Protein AF-A0A482ZVR9-F1 (afdb_monomer_lite)

Foldseek 3Di:
DDDPAEEEAEDDPVNQVVPADPVGLEDEDDDAARYEYEYPQWDFPVDWDDDPRFIFTWIAHPVGRSRIYTYTPNYHYHD

Structure (mmCIF, N/CA/C/O backbone):
data_AF-A0A482ZVR9-F1
#
_entry.id   AF-A0A482ZVR9-F1
#
loop_
_atom_site.group_PDB
_atom_site.id
_atom_site.type_symbol
_atom_site.label_atom_id
_atom_site.label_alt_id
_atom_site.label_comp_id
_atom_site.label_asym_id
_atom_site.label_entity_id
_atom_site.label_seq_id
_atom_site.pdbx_PDB_ins_code
_atom_site.Cartn_x
_atom_site.Cartn_y
_atom_site.Cartn_z
_atom_site.occupancy
_atom_site.B_iso_or_equiv
_atom_site.auth_seq_id
_atom_site.auth_comp_id
_atom_site.auth_asym_id
_atom_site.auth_atom_id
_atom_site.pdbx_PDB_model_num
ATOM 1 N N . MET A 1 1 ? -10.462 -2.473 2.640 1.00 61.66 1 MET A N 1
ATOM 2 C CA . MET A 1 1 ? -10.944 -3.772 3.134 1.00 61.66 1 MET A CA 1
ATOM 3 C C . MET A 1 1 ? -11.741 -3.505 4.393 1.00 61.66 1 MET A C 1
ATOM 5 O O . MET A 1 1 ? -11.205 -2.994 5.365 1.00 61.66 1 MET A O 1
ATOM 9 N N . THR A 1 2 ? -13.057 -3.684 4.323 1.00 58.28 2 THR A N 1
ATOM 10 C CA . THR A 1 2 ? -13.951 -3.528 5.473 1.00 58.28 2 THR A CA 1
ATOM 11 C C . THR A 1 2 ? -14.920 -4.705 5.473 1.00 58.28 2 THR A C 1
ATOM 13 O O . THR A 1 2 ? -15.536 -5.012 4.454 1.00 58.28 2 THR A O 1
ATOM 16 N N . GLY A 1 3 ? -15.007 -5.400 6.603 1.00 56.41 3 GLY A N 1
ATOM 17 C CA . GLY A 1 3 ? -15.771 -6.635 6.771 1.00 56.41 3 GLY A CA 1
ATOM 18 C C . GLY A 1 3 ? -15.359 -7.338 8.065 1.00 56.41 3 GLY A C 1
ATOM 19 O O . GLY A 1 3 ? -14.262 -7.099 8.563 1.00 56.41 3 GLY A O 1
ATOM 20 N N . ASP A 1 4 ? -16.243 -8.159 8.635 1.00 68.25 4 ASP A N 1
ATOM 21 C CA . ASP A 1 4 ? -15.910 -8.978 9.807 1.00 68.25 4 ASP A CA 1
ATOM 22 C C . ASP A 1 4 ? -15.068 -10.192 9.379 1.00 68.25 4 ASP A C 1
ATOM 24 O O . ASP A 1 4 ? -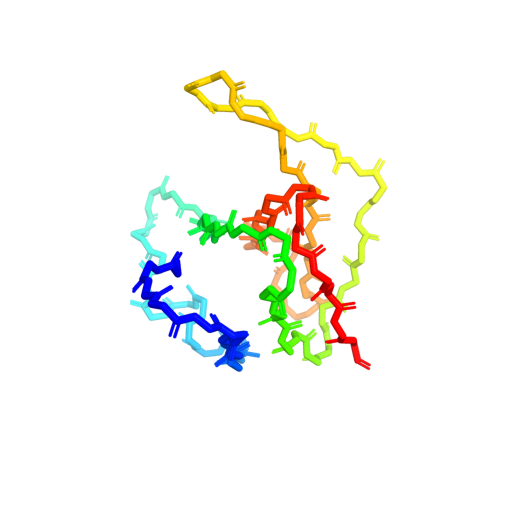15.478 -10.952 8.499 1.00 68.25 4 ASP A O 1
ATOM 28 N N . GLY A 1 5 ? -13.929 -10.401 10.046 1.00 76.69 5 GLY A N 1
ATOM 29 C CA . GLY A 1 5 ? -12.985 -11.492 9.770 1.00 76.69 5 GLY A CA 1
ATOM 30 C C . GLY A 1 5 ? -11.806 -11.081 8.882 1.00 76.69 5 GLY A C 1
ATOM 31 O O . GLY A 1 5 ? -11.747 -9.950 8.410 1.00 76.69 5 GLY A O 1
ATOM 32 N N . ASP A 1 6 ? -10.873 -12.014 8.681 1.00 85.62 6 ASP A N 1
ATOM 33 C CA . ASP A 1 6 ? -9.640 -11.795 7.917 1.00 85.62 6 ASP A CA 1
ATOM 34 C C . ASP A 1 6 ? -9.934 -11.790 6.409 1.00 85.62 6 ASP A C 1
ATOM 36 O O . ASP A 1 6 ? -10.407 -12.792 5.855 1.00 85.62 6 ASP A O 1
ATOM 40 N N . ASN A 1 7 ? -9.646 -10.680 5.726 1.00 84.75 7 ASN A N 1
ATOM 41 C CA . ASN A 1 7 ? -9.866 -10.542 4.286 1.00 84.75 7 ASN A CA 1
ATOM 42 C C . ASN A 1 7 ? -8.551 -10.635 3.506 1.00 84.75 7 ASN A C 1
ATOM 44 O O . ASN A 1 7 ? -7.470 -10.319 4.003 1.00 84.75 7 ASN A O 1
ATOM 48 N N . SER A 1 8 ? -8.640 -11.059 2.245 1.00 85.81 8 SER A N 1
ATOM 49 C CA . SER A 1 8 ? -7.492 -11.078 1.340 1.00 85.81 8 SER A CA 1
ATOM 50 C C . SER A 1 8 ? -7.832 -10.377 0.034 1.00 85.81 8 SER A C 1
ATOM 52 O O . SER A 1 8 ? -8.822 -10.715 -0.621 1.00 85.81 8 SER A O 1
ATOM 54 N N . LEU A 1 9 ? -7.006 -9.404 -0.341 1.00 84.88 9 LEU A N 1
ATOM 55 C CA . LEU A 1 9 ? -7.063 -8.720 -1.627 1.00 84.88 9 LEU A CA 1
ATOM 56 C C . LEU A 1 9 ? -5.885 -9.178 -2.486 1.00 84.88 9 LEU A C 1
ATOM 58 O O . LEU A 1 9 ? -4.735 -9.014 -2.099 1.00 84.88 9 LEU A O 1
ATOM 62 N N . THR A 1 10 ? -6.157 -9.740 -3.662 1.00 85.88 10 THR A N 1
ATOM 63 C CA . THR A 1 10 ? -5.113 -10.037 -4.654 1.00 85.88 10 THR A CA 1
ATOM 64 C C . THR A 1 10 ? -5.046 -8.906 -5.666 1.00 85.88 10 THR A C 1
ATOM 66 O O . THR A 1 10 ? -6.068 -8.581 -6.266 1.00 85.88 10 THR A O 1
ATOM 69 N N . LEU A 1 11 ? -3.856 -8.342 -5.860 1.00 83.50 11 LEU A N 1
ATOM 70 C CA . LEU A 1 11 ? -3.590 -7.260 -6.800 1.00 83.50 11 LEU A CA 1
ATOM 71 C C . LEU A 1 11 ? -2.585 -7.697 -7.861 1.00 83.50 11 LEU A C 1
ATOM 73 O O . LEU A 1 11 ? -1.547 -8.291 -7.561 1.00 83.50 11 LEU A O 1
ATOM 77 N N . ARG A 1 12 ? -2.892 -7.371 -9.114 1.00 80.75 12 ARG A N 1
ATOM 78 C CA . ARG A 1 12 ? -1.982 -7.465 -10.258 1.00 80.75 12 ARG A CA 1
ATOM 79 C C . ARG A 1 12 ? -1.671 -6.069 -10.781 1.00 80.75 12 ARG A C 1
ATOM 81 O O . ARG A 1 12 ? -2.420 -5.127 -10.545 1.00 80.75 12 ARG A O 1
ATOM 88 N N . LEU A 1 13 ? -0.587 -5.951 -11.549 1.00 76.75 13 LEU A N 1
ATOM 89 C CA . LEU A 1 13 ? -0.222 -4.691 -12.201 1.00 76.75 13 LEU A CA 1
ATOM 90 C C . LEU A 1 13 ? -1.372 -4.127 -13.051 1.00 76.75 13 LEU A C 1
ATOM 92 O O . LEU A 1 13 ? -1.636 -2.935 -12.986 1.00 76.75 13 LEU A O 1
ATOM 96 N N . ASP A 1 14 ? -2.078 -4.977 -13.800 1.00 77.94 14 ASP A N 1
ATOM 97 C CA . ASP A 1 14 ? -3.222 -4.544 -14.612 1.00 77.94 14 ASP A CA 1
ATOM 98 C C . ASP A 1 14 ? -4.350 -3.952 -13.755 1.00 77.94 14 ASP A C 1
ATOM 100 O O . ASP A 1 14 ? -4.973 -2.979 -14.164 1.00 77.94 14 ASP A O 1
ATOM 104 N N . ASP A 1 15 ? -4.572 -4.488 -12.549 1.00 75.44 15 ASP A N 1
ATOM 105 C CA . ASP A 1 15 ? -5.570 -3.952 -11.619 1.00 75.44 15 ASP A CA 1
ATOM 106 C C . ASP A 1 15 ? -5.142 -2.565 -11.112 1.00 75.44 15 ASP A C 1
ATOM 108 O O . ASP A 1 15 ? -5.970 -1.675 -10.964 1.00 75.44 15 ASP A O 1
ATOM 112 N N . LEU A 1 16 ? -3.844 -2.341 -10.884 1.00 75.94 16 LEU A N 1
ATOM 113 C CA . LEU A 1 16 ? -3.335 -1.021 -10.507 1.00 75.94 16 LEU A CA 1
ATOM 114 C C . LEU A 1 16 ? -3.487 -0.007 -11.650 1.00 75.94 16 LEU A C 1
ATOM 116 O O . LEU A 1 16 ? -3.939 1.110 -11.414 1.00 75.94 16 LEU A O 1
ATOM 120 N N . LEU A 1 17 ? -3.164 -0.410 -12.881 1.00 76.56 17 LEU A N 1
ATOM 121 C CA . LEU A 1 17 ? -3.250 0.441 -14.072 1.00 76.56 17 LEU A CA 1
ATOM 122 C C . LEU A 1 17 ? -4.692 0.759 -14.497 1.00 76.56 17 LEU A C 1
ATOM 124 O O . LEU A 1 17 ? -4.935 1.814 -15.079 1.00 76.56 17 LEU A O 1
ATOM 128 N N . ASP A 1 18 ? -5.640 -0.148 -14.251 1.00 73.12 18 ASP A N 1
ATOM 129 C CA . ASP A 1 18 ? -7.057 0.052 -14.594 1.00 73.12 18 ASP A CA 1
ATOM 130 C C . ASP A 1 18 ? -7.780 0.928 -13.559 1.00 73.12 18 ASP A C 1
ATOM 132 O O . ASP A 1 18 ? -8.724 1.652 -13.880 1.00 73.12 18 ASP A O 1
ATOM 136 N N . VAL A 1 19 ? -7.326 0.877 -12.303 1.00 67.38 19 VAL A N 1
ATOM 137 C CA . VAL A 1 19 ? -7.965 1.572 -11.179 1.00 67.38 19 VAL A CA 1
ATOM 138 C C . VAL A 1 19 ? -7.302 2.922 -10.889 1.00 67.38 19 VAL A C 1
ATOM 140 O O . VAL A 1 19 ? -7.974 3.811 -10.356 1.00 67.38 19 VAL A O 1
ATOM 143 N N . SER A 1 20 ? -6.025 3.122 -11.246 1.00 58.59 20 SER A N 1
ATOM 144 C CA . SER A 1 20 ? -5.358 4.410 -11.055 1.00 58.59 20 SER A CA 1
ATOM 145 C C . SER A 1 20 ? -5.997 5.461 -11.977 1.00 58.59 20 SER A C 1
ATOM 147 O O . SER A 1 20 ? -6.028 5.318 -13.204 1.00 58.59 20 SER A O 1
ATOM 149 N N . PRO A 1 21 ? -6.566 6.555 -11.432 1.00 56.16 21 PRO A N 1
ATOM 150 C CA . PRO A 1 21 ? -6.915 7.689 -12.269 1.00 56.16 21 PRO A CA 1
ATOM 151 C C . PRO A 1 21 ? -5.634 8.120 -12.981 1.00 56.16 21 PRO A C 1
ATOM 153 O O . PRO A 1 21 ? -4.608 8.261 -12.326 1.00 56.16 21 PRO A O 1
ATOM 156 N N . ALA A 1 22 ? -5.684 8.419 -14.280 1.00 52.38 22 ALA A N 1
ATOM 157 C CA . ALA A 1 22 ? -4.516 8.831 -15.078 1.00 52.38 22 ALA A CA 1
ATOM 158 C C . ALA A 1 22 ? -3.736 10.065 -14.541 1.00 52.38 22 ALA A C 1
ATOM 160 O O . ALA A 1 22 ? -2.777 10.523 -15.156 1.00 52.38 22 ALA A O 1
ATOM 161 N N . THR A 1 23 ? -4.171 10.644 -13.419 1.00 50.84 23 THR A N 1
ATOM 162 C CA . THR A 1 23 ? -3.565 11.765 -12.696 1.00 50.84 23 THR A CA 1
ATOM 163 C C . THR A 1 23 ? -3.029 11.404 -11.305 1.00 50.84 23 THR A C 1
ATOM 165 O O . THR A 1 23 ? -2.373 12.240 -10.690 1.00 50.84 23 THR A O 1
ATOM 168 N N . VAL A 1 24 ? -3.333 10.215 -10.783 1.00 55.66 24 VAL A N 1
ATOM 169 C CA . VAL A 1 24 ? -3.004 9.764 -9.426 1.00 55.66 24 VAL A CA 1
ATOM 170 C C . VAL A 1 24 ? -2.495 8.327 -9.547 1.00 55.66 24 VAL A C 1
ATOM 172 O O . VAL A 1 24 ? -3.267 7.384 -9.438 1.00 55.66 24 VAL A O 1
ATOM 175 N N . GLY A 1 25 ? -1.208 8.163 -9.861 1.00 70.62 25 GLY A N 1
ATOM 176 C CA . GLY A 1 25 ? -0.553 6.862 -10.066 1.00 70.62 25 GLY A CA 1
ATOM 177 C C . GLY A 1 25 ? -0.389 6.047 -8.781 1.00 70.62 25 GLY A C 1
ATOM 178 O O . GLY A 1 25 ? 0.669 5.482 -8.557 1.00 70.62 25 GLY A O 1
ATOM 179 N N . HIS A 1 26 ? -1.376 6.037 -7.881 1.00 81.62 26 HIS A N 1
ATOM 180 C CA . HIS A 1 26 ? -1.323 5.208 -6.684 1.00 81.62 26 HIS A CA 1
ATOM 181 C C . HIS A 1 26 ? -2.679 4.622 -6.293 1.00 81.62 26 HIS A C 1
ATOM 183 O O . HIS A 1 26 ? -3.709 5.298 -6.343 1.00 81.62 26 HIS A O 1
ATOM 189 N N . LEU A 1 27 ? -2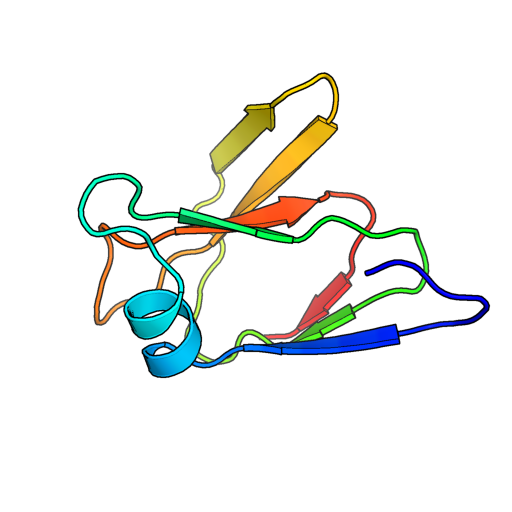.663 3.362 -5.857 1.00 87.75 27 LEU A N 1
ATOM 190 C CA . LEU A 1 27 ? -3.800 2.682 -5.243 1.00 87.75 27 LEU A CA 1
ATOM 191 C C . LEU A 1 27 ? -3.595 2.607 -3.736 1.00 87.75 27 LEU A C 1
ATOM 193 O O . LEU A 1 27 ? -2.607 2.049 -3.265 1.00 87.75 27 LEU A O 1
ATOM 197 N N . ILE A 1 28 ? -4.570 3.110 -2.987 1.00 88.44 28 ILE A N 1
ATOM 198 C CA . ILE A 1 28 ? -4.566 3.054 -1.528 1.00 88.44 28 ILE A CA 1
ATOM 199 C C . ILE A 1 28 ? -5.400 1.862 -1.083 1.00 88.44 28 ILE A C 1
ATOM 201 O O . ILE A 1 28 ? -6.570 1.726 -1.451 1.00 88.44 28 ILE A O 1
ATOM 205 N N . VAL A 1 29 ? -4.794 1.006 -0.269 1.00 89.12 29 VAL A N 1
ATOM 206 C CA . VAL A 1 29 ? -5.451 -0.138 0.348 1.00 89.12 29 VAL A CA 1
ATOM 207 C C . VAL A 1 29 ? -5.525 0.085 1.850 1.00 89.12 29 VAL A C 1
ATOM 209 O O . VAL A 1 29 ? -4.571 -0.144 2.594 1.00 89.12 29 VAL A O 1
ATOM 212 N N . ASP A 1 30 ? -6.707 0.502 2.291 1.00 89.25 30 ASP A N 1
ATOM 213 C CA . ASP A 1 30 ? -7.093 0.512 3.697 1.00 89.25 30 ASP A CA 1
ATOM 214 C C . ASP A 1 30 ? -7.504 -0.881 4.175 1.00 89.25 30 ASP A C 1
ATOM 216 O O . ASP A 1 30 ? -8.109 -1.657 3.430 1.00 89.25 30 ASP A O 1
ATOM 220 N N . GLY A 1 31 ? -7.282 -1.171 5.451 1.00 86.31 31 GLY A N 1
ATOM 221 C CA . GLY A 1 31 ? -7.849 -2.326 6.142 1.00 86.31 31 GLY A CA 1
ATOM 222 C C . GLY A 1 31 ? -7.317 -2.442 7.562 1.00 86.31 31 GLY A C 1
ATOM 223 O O . GLY A 1 31 ? -6.702 -1.505 8.080 1.00 86.31 31 GLY A O 1
ATOM 224 N N . ASN A 1 32 ? -7.608 -3.557 8.222 1.00 85.81 32 ASN A N 1
ATOM 225 C CA . ASN A 1 32 ? -7.297 -3.751 9.635 1.00 85.81 32 ASN A CA 1
ATOM 226 C C . ASN A 1 32 ? -6.320 -4.917 9.861 1.00 85.81 32 ASN A C 1
ATOM 228 O O . ASN A 1 32 ? -5.927 -5.629 8.942 1.00 85.81 32 ASN A O 1
ATOM 232 N N . ALA A 1 33 ? -5.885 -5.080 11.110 1.00 85.31 33 ALA A N 1
ATOM 233 C CA . ALA A 1 33 ? -5.018 -6.191 11.476 1.00 85.31 33 ALA A CA 1
ATOM 234 C C . ALA A 1 33 ? -5.733 -7.532 11.247 1.00 85.31 33 ALA A C 1
ATOM 236 O O . ALA A 1 33 ? -6.823 -7.739 11.778 1.00 85.31 33 ALA A O 1
ATOM 237 N N . GLY A 1 34 ? -5.081 -8.435 10.513 1.00 84.88 34 GLY A N 1
ATOM 238 C CA . GLY A 1 34 ? -5.650 -9.713 10.067 1.00 84.88 34 GLY A CA 1
ATOM 239 C C . GLY A 1 34 ? -5.923 -9.740 8.563 1.00 84.88 34 GLY A C 1
ATOM 240 O O . GLY A 1 34 ? -5.862 -10.805 7.949 1.00 84.88 34 GLY A O 1
ATOM 241 N N . ASP A 1 35 ? -6.112 -8.573 7.944 1.00 91.31 35 ASP A N 1
ATOM 242 C CA . ASP A 1 35 ? -6.229 -8.463 6.495 1.00 91.31 35 ASP A CA 1
ATOM 243 C C . ASP A 1 35 ? -4.865 -8.632 5.799 1.00 91.31 35 ASP A C 1
ATOM 245 O O . ASP A 1 35 ? -3.800 -8.266 6.317 1.00 91.31 35 ASP A O 1
ATOM 249 N N . SER A 1 36 ? -4.907 -9.162 4.576 1.00 91.25 36 SER A N 1
ATOM 250 C CA . SER A 1 36 ? -3.725 -9.388 3.745 1.00 91.25 36 SER A CA 1
ATOM 251 C C . SER A 1 36 ? -3.879 -8.859 2.323 1.00 91.25 36 SER A C 1
ATOM 253 O O . SER A 1 36 ? -4.965 -8.884 1.739 1.00 91.25 36 SER A O 1
ATOM 255 N N . VAL A 1 37 ? -2.766 -8.420 1.743 1.00 90.75 37 VAL A N 1
ATOM 256 C CA . VAL A 1 37 ? -2.669 -8.008 0.342 1.00 90.75 37 VAL A CA 1
ATOM 257 C C . VAL A 1 37 ? -1.663 -8.908 -0.358 1.00 90.75 37 VAL A C 1
ATOM 259 O O . VAL A 1 37 ? -0.514 -8.978 0.055 1.00 90.75 37 VAL A O 1
ATOM 262 N N . ILE A 1 38 ? -2.086 -9.601 -1.411 1.00 90.75 38 ILE A N 1
ATOM 263 C CA . ILE A 1 38 ? -1.219 -10.423 -2.258 1.00 90.75 38 ILE A CA 1
ATOM 264 C C . ILE A 1 38 ? -0.825 -9.568 -3.463 1.00 90.75 38 ILE A C 1
ATOM 266 O O . ILE A 1 38 ? -1.650 -9.357 -4.353 1.00 90.75 38 ILE A O 1
ATOM 270 N N . ALA A 1 39 ? 0.409 -9.066 -3.474 1.00 88.19 39 ALA A N 1
ATOM 271 C CA . ALA A 1 39 ? 0.930 -8.115 -4.457 1.00 88.19 39 ALA A CA 1
ATOM 272 C C . ALA A 1 39 ? 2.168 -8.680 -5.173 1.00 88.19 39 ALA A C 1
ATOM 274 O O . ALA A 1 39 ? 3.250 -8.098 -5.164 1.00 88.19 39 ALA A O 1
ATOM 275 N N . THR A 1 40 ? 2.025 -9.841 -5.809 1.00 86.94 40 THR A N 1
ATOM 276 C CA . THR A 1 40 ? 3.156 -10.503 -6.470 1.00 86.94 40 THR A CA 1
ATOM 277 C C . THR A 1 40 ? 3.754 -9.652 -7.588 1.00 86.94 40 THR A C 1
ATOM 279 O O . THR A 1 40 ? 3.053 -9.201 -8.494 1.00 86.94 40 THR A O 1
ATOM 282 N N . GLY A 1 41 ? 5.077 -9.477 -7.544 1.00 86.12 41 GLY A N 1
ATOM 283 C CA . GLY A 1 41 ? 5.833 -8.651 -8.492 1.00 86.12 41 GLY A CA 1
ATOM 284 C C . GLY A 1 41 ? 5.969 -7.184 -8.078 1.00 86.12 41 GLY A C 1
ATOM 285 O O . GLY A 1 41 ? 6.728 -6.447 -8.712 1.00 86.12 41 GLY A O 1
ATOM 286 N N . PHE A 1 42 ? 5.280 -6.772 -7.015 1.00 89.44 42 PHE A N 1
ATOM 287 C CA . PHE A 1 42 ? 5.554 -5.521 -6.327 1.00 89.44 42 PHE A CA 1
ATOM 288 C C . PHE A 1 42 ? 6.680 -5.731 -5.319 1.00 89.44 42 PHE A C 1
ATOM 290 O O . PHE A 1 42 ? 6.864 -6.833 -4.807 1.00 89.44 42 PHE A O 1
ATOM 297 N N . ALA A 1 43 ? 7.447 -4.677 -5.079 1.00 92.50 43 ALA A N 1
ATOM 298 C CA . ALA A 1 43 ? 8.497 -4.659 -4.079 1.00 92.50 43 ALA A CA 1
ATOM 299 C C . ALA A 1 43 ? 8.309 -3.446 -3.174 1.00 92.50 43 ALA A C 1
ATOM 301 O O . ALA A 1 43 ? 8.018 -2.349 -3.663 1.00 92.50 43 ALA A O 1
ATOM 302 N N . ASP A 1 44 ? 8.509 -3.646 -1.874 1.00 93.06 44 ASP A N 1
ATOM 303 C CA . ASP A 1 44 ? 8.580 -2.549 -0.913 1.00 93.06 44 ASP A CA 1
ATOM 304 C C . ASP A 1 44 ? 9.683 -1.560 -1.326 1.00 93.06 44 ASP A C 1
ATOM 306 O O . ASP A 1 44 ? 10.843 -1.921 -1.560 1.00 93.06 44 ASP A O 1
ATOM 310 N N . THR A 1 45 ? 9.313 -0.290 -1.433 1.00 93.06 45 THR A N 1
ATOM 311 C CA . THR A 1 45 ? 10.231 0.803 -1.770 1.00 93.06 45 THR A CA 1
ATOM 312 C C . THR A 1 45 ? 11.085 1.240 -0.577 1.00 93.06 45 THR A C 1
ATOM 314 O O . THR A 1 45 ? 12.050 1.990 -0.749 1.00 93.06 45 THR A O 1
ATOM 317 N N . GLY A 1 46 ? 10.733 0.806 0.636 1.00 93.56 46 GLY A N 1
ATOM 318 C CA . GLY A 1 46 ? 11.283 1.287 1.901 1.00 93.56 46 GLY A CA 1
ATOM 319 C C . GLY A 1 46 ? 10.837 2.709 2.247 1.00 93.56 46 GLY A C 1
ATOM 320 O O . GLY A 1 46 ? 11.430 3.341 3.127 1.00 93.56 46 GLY A O 1
ATOM 321 N N . THR A 1 47 ? 9.847 3.240 1.526 1.00 93.75 47 THR A N 1
ATOM 322 C CA . THR A 1 47 ? 9.274 4.564 1.760 1.00 93.75 47 THR A CA 1
ATOM 323 C C . THR A 1 47 ? 7.863 4.442 2.308 1.00 93.75 47 THR A C 1
ATOM 325 O O . THR A 1 47 ? 7.126 3.512 1.981 1.00 93.75 47 THR A O 1
ATOM 328 N N . ASN A 1 48 ? 7.489 5.411 3.142 1.00 94.81 48 ASN A N 1
ATOM 329 C CA . ASN A 1 48 ? 6.189 5.431 3.790 1.00 94.81 48 ASN A CA 1
ATOM 330 C C . ASN A 1 48 ? 5.505 6.752 3.470 1.00 94.81 48 ASN A C 1
ATOM 332 O O . ASN A 1 48 ? 6.145 7.809 3.483 1.00 94.81 48 ASN A O 1
ATOM 336 N N . GLN A 1 49 ? 4.200 6.692 3.243 1.00 94.19 49 GLN A N 1
ATOM 337 C CA . GLN A 1 49 ? 3.373 7.860 2.969 1.00 94.19 49 GLN A CA 1
ATOM 338 C C . GLN A 1 49 ? 2.290 7.995 4.027 1.00 94.19 49 GLN A C 1
ATOM 340 O O . GLN A 1 49 ? 1.838 7.012 4.611 1.00 94.19 49 GLN A O 1
ATOM 345 N N . MET A 1 50 ? 1.893 9.233 4.306 1.00 92.75 50 MET A N 1
ATOM 346 C CA . MET A 1 50 ? 0.850 9.523 5.281 1.00 92.75 50 MET A CA 1
ATOM 347 C C . MET A 1 50 ? -0.298 10.253 4.600 1.00 92.75 50 MET A C 1
ATOM 349 O O . MET A 1 50 ? -0.100 11.317 4.013 1.00 92.75 50 MET A O 1
ATOM 353 N N . GLN A 1 51 ? -1.502 9.709 4.733 1.00 89.81 51 GLN A N 1
ATOM 354 C CA . GLN A 1 51 ? -2.718 10.307 4.199 1.00 89.81 51 GLN A CA 1
ATOM 355 C C . GLN A 1 51 ? -3.855 10.167 5.203 1.00 89.81 51 GLN A C 1
ATOM 357 O O . GLN A 1 51 ? -4.052 9.108 5.791 1.00 89.81 51 GLN A O 1
ATOM 362 N N . ASP A 1 52 ? -4.564 11.272 5.442 1.00 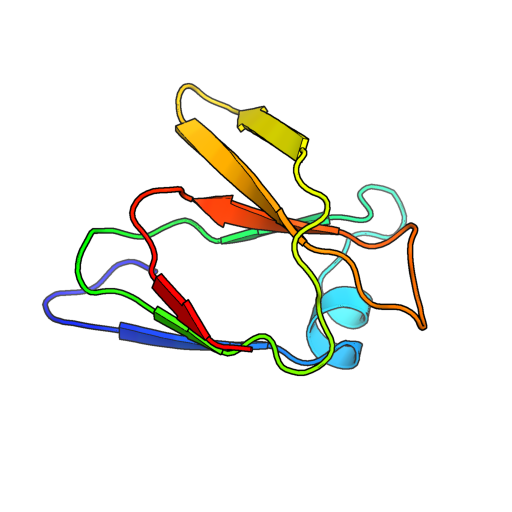88.19 52 ASP A N 1
ATOM 363 C CA . ASP A 1 52 ? -5.725 11.342 6.338 1.00 88.19 52 ASP A CA 1
ATOM 364 C C . ASP A 1 52 ? -5.490 10.765 7.752 1.00 88.19 52 ASP A C 1
ATOM 366 O O . ASP A 1 52 ? -6.414 10.320 8.429 1.00 88.19 52 ASP A O 1
ATOM 370 N N . GLY A 1 53 ? -4.243 10.813 8.237 1.00 89.62 53 GLY A N 1
ATOM 371 C CA . GLY A 1 53 ? -3.871 10.312 9.565 1.00 89.62 53 GLY A CA 1
ATOM 372 C C . GLY A 1 53 ? -3.412 8.852 9.606 1.00 89.62 53 GLY A C 1
ATOM 373 O O . GLY A 1 53 ? -3.027 8.387 10.678 1.00 89.62 53 GLY A O 1
ATOM 374 N N . VAL A 1 54 ? -3.415 8.150 8.472 1.00 91.25 54 VAL A N 1
ATOM 375 C CA . VAL A 1 54 ? -2.965 6.759 8.332 1.00 91.25 54 VAL A CA 1
ATOM 376 C C . VAL A 1 54 ? -1.606 6.727 7.636 1.00 91.25 54 VAL A C 1
ATOM 378 O O . VAL A 1 54 ? -1.363 7.497 6.705 1.00 91.25 54 VAL A O 1
ATOM 381 N N . THR A 1 55 ? -0.718 5.850 8.105 1.00 95.25 55 THR A N 1
ATOM 382 C CA . THR A 1 55 ? 0.581 5.584 7.474 1.00 95.25 55 THR A CA 1
ATOM 383 C C . THR A 1 55 ? 0.478 4.343 6.596 1.00 95.25 55 THR A C 1
ATOM 385 O O . THR A 1 55 ? -0.070 3.321 7.022 1.00 95.25 55 THR A O 1
ATOM 388 N N . TYR A 1 56 ? 1.047 4.434 5.401 1.00 95.50 56 TYR A N 1
ATOM 389 C CA . TYR A 1 56 ? 1.066 3.388 4.391 1.00 95.50 56 TYR A CA 1
ATOM 390 C C . TYR A 1 56 ? 2.506 3.050 4.023 1.00 95.50 56 TYR A C 1
ATOM 392 O O . TYR A 1 56 ? 3.331 3.956 3.871 1.00 95.50 56 TYR A O 1
ATOM 400 N N . ASP A 1 57 ? 2.784 1.762 3.864 1.00 95.19 57 ASP A N 1
ATOM 401 C CA . ASP A 1 57 ? 4.007 1.274 3.237 1.00 95.19 57 ASP A CA 1
ATOM 402 C C . ASP A 1 57 ? 3.806 1.298 1.715 1.00 95.19 57 ASP A C 1
ATOM 404 O O . ASP A 1 57 ? 2.732 0.943 1.208 1.00 95.19 57 ASP A O 1
ATOM 408 N N . VAL A 1 58 ? 4.811 1.789 0.990 1.00 93.75 58 VAL A N 1
ATOM 409 C CA . VAL A 1 58 ? 4.724 2.022 -0.454 1.00 93.75 58 VAL A CA 1
ATOM 410 C C . VAL A 1 58 ? 5.450 0.923 -1.208 1.00 93.75 58 VAL A C 1
ATOM 412 O O . VAL A 1 58 ? 6.647 0.708 -1.022 1.00 93.75 58 VAL A O 1
ATOM 415 N N . TYR A 1 59 ? 4.740 0.299 -2.136 1.00 9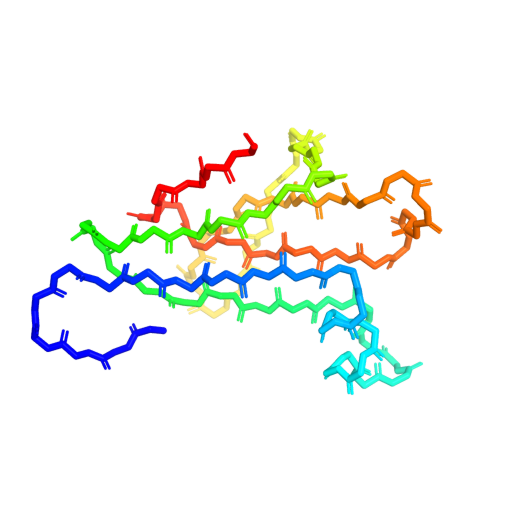3.12 59 TYR A N 1
ATOM 416 C CA . TYR A 1 59 ? 5.246 -0.745 -3.011 1.00 93.12 59 TYR A CA 1
ATOM 417 C C . TYR A 1 59 ? 5.195 -0.278 -4.462 1.00 93.12 59 TYR A C 1
ATOM 419 O O . TYR A 1 59 ? 4.269 0.428 -4.858 1.00 93.12 59 TYR A O 1
ATOM 427 N N . SER A 1 60 ? 6.151 -0.704 -5.281 1.00 90.81 60 SER A N 1
ATOM 428 C CA . SER A 1 60 ? 6.150 -0.421 -6.720 1.00 90.81 60 SER A CA 1
ATOM 429 C C . SER A 1 60 ? 6.458 -1.669 -7.533 1.00 90.81 60 SER A C 1
ATOM 431 O O . SER A 1 60 ? 7.102 -2.609 -7.062 1.00 90.81 60 SER A O 1
ATOM 433 N N . HIS A 1 61 ? 5.967 -1.700 -8.769 1.00 89.12 61 HIS A N 1
AT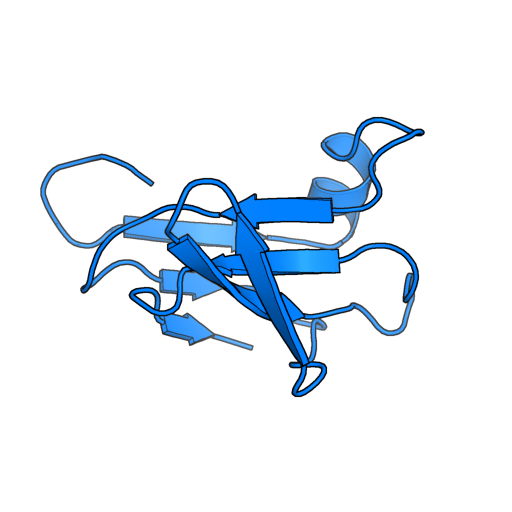OM 434 C CA . HIS A 1 61 ? 6.213 -2.806 -9.685 1.00 89.12 61 HIS A CA 1
ATOM 435 C C . HIS A 1 61 ? 7.346 -2.445 -10.650 1.00 89.12 61 HIS A C 1
ATOM 437 O O . HIS A 1 61 ? 7.353 -1.369 -11.242 1.00 89.12 61 HIS A O 1
ATOM 443 N N . ALA A 1 62 ? 8.279 -3.368 -10.907 1.00 83.69 62 ALA A N 1
ATOM 444 C CA . ALA A 1 62 ? 9.436 -3.100 -11.778 1.00 83.69 62 ALA A CA 1
ATOM 445 C C . ALA A 1 62 ? 9.054 -2.673 -13.214 1.00 83.69 62 ALA A C 1
ATOM 447 O O . ALA A 1 62 ? 9.807 -1.973 -13.888 1.00 83.69 62 ALA A O 1
ATOM 448 N N . GLY A 1 63 ? 7.888 -3.122 -13.686 1.00 81.81 63 GLY A N 1
ATOM 449 C CA . GLY A 1 63 ? 7.318 -2.754 -14.985 1.00 81.81 63 GLY A CA 1
ATOM 450 C C . GLY A 1 63 ? 6.597 -1.401 -15.026 1.00 81.81 63 GLY A C 1
ATOM 451 O O . GLY A 1 63 ? 6.332 -0.926 -16.125 1.00 81.81 63 GLY A O 1
ATOM 452 N N . SER A 1 64 ? 6.286 -0.802 -13.871 1.00 80.88 64 SER A N 1
ATOM 453 C CA . SER A 1 64 ? 5.664 0.523 -13.773 1.00 80.88 64 SER A CA 1
ATOM 454 C C . SER A 1 64 ? 6.046 1.199 -12.445 1.00 80.88 64 SER A C 1
ATOM 456 O O . SER A 1 64 ? 5.289 1.151 -11.481 1.00 80.88 64 SER A O 1
ATOM 458 N N . PRO A 1 65 ? 7.262 1.766 -12.346 1.00 80.75 65 PRO A N 1
ATOM 459 C CA . PRO A 1 65 ? 7.781 2.323 -11.095 1.00 80.75 65 PRO A CA 1
ATOM 460 C C . PRO A 1 65 ? 7.096 3.628 -10.673 1.00 80.75 65 PRO A C 1
ATOM 462 O O . PRO A 1 65 ? 7.229 4.023 -9.520 1.00 80.75 65 PRO A O 1
ATOM 465 N N . ASP A 1 66 ? 6.396 4.288 -11.599 1.00 82.50 66 ASP A N 1
ATOM 466 C CA . ASP A 1 66 ? 5.606 5.493 -11.331 1.00 82.50 66 ASP A CA 1
ATOM 467 C C . ASP A 1 66 ? 4.199 5.161 -10.790 1.00 82.50 66 ASP A C 1
ATOM 469 O O . ASP A 1 66 ? 3.486 6.069 -10.365 1.00 82.50 66 ASP A O 1
ATOM 473 N N . ASP A 1 67 ? 3.808 3.877 -10.809 1.00 84.56 67 ASP A N 1
ATOM 474 C CA . ASP A 1 67 ? 2.569 3.385 -10.213 1.00 84.56 67 ASP A CA 1
ATOM 475 C C . ASP A 1 67 ? 2.854 2.718 -8.863 1.00 84.56 67 ASP A C 1
ATOM 477 O O . ASP A 1 67 ? 3.578 1.721 -8.760 1.00 84.56 67 ASP A O 1
ATOM 481 N N . GLU A 1 68 ? 2.253 3.265 -7.815 1.00 89.75 68 GLU A N 1
ATOM 482 C CA . GLU A 1 68 ? 2.504 2.873 -6.436 1.00 89.75 68 GLU A CA 1
ATOM 483 C C . GLU A 1 68 ? 1.294 2.158 -5.817 1.00 89.75 68 GLU A C 1
ATOM 485 O O . GLU A 1 68 ? 0.133 2.520 -6.003 1.00 89.75 68 GLU A O 1
ATOM 490 N N . LEU A 1 69 ? 1.565 1.144 -5.009 1.00 91.12 69 LEU A N 1
ATOM 491 C CA . LEU A 1 69 ? 0.595 0.523 -4.122 1.00 91.12 69 LEU A CA 1
ATOM 492 C C . LEU A 1 69 ? 0.885 0.993 -2.699 1.00 91.12 69 LEU A C 1
ATOM 494 O O . LEU A 1 69 ? 1.962 0.746 -2.168 1.00 91.12 69 LEU A O 1
ATOM 498 N N . TRP A 1 70 ? -0.073 1.671 -2.081 1.00 93.25 70 TRP A N 1
ATOM 499 C CA . TRP A 1 70 ? 0.021 2.157 -0.709 1.00 93.25 70 TRP A CA 1
ATOM 500 C C . TRP A 1 70 ? -0.809 1.241 0.183 1.00 93.25 70 TRP A C 1
ATOM 502 O O . TRP A 1 70 ? -2.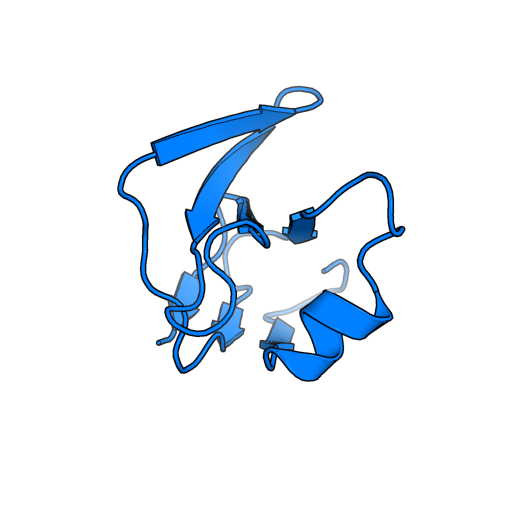039 1.309 0.181 1.00 93.25 70 TRP A O 1
ATOM 512 N N . ALA A 1 71 ? -0.154 0.366 0.940 1.00 93.00 71 ALA A N 1
ATOM 513 C CA . ALA A 1 71 ? -0.822 -0.555 1.856 1.00 93.00 71 ALA A CA 1
ATOM 514 C C . ALA A 1 71 ? -0.744 -0.022 3.288 1.00 93.00 71 ALA A C 1
ATOM 516 O O . ALA A 1 71 ? 0.334 0.325 3.766 1.00 93.00 71 ALA A O 1
ATOM 517 N N . ALA A 1 72 ? -1.879 0.065 3.987 1.00 94.31 72 ALA A N 1
ATOM 518 C CA . ALA A 1 72 ? -1.885 0.524 5.374 1.00 94.31 72 ALA A CA 1
ATOM 519 C C . ALA A 1 72 ? -1.003 -0.390 6.240 1.00 94.31 72 ALA A C 1
ATOM 521 O O . ALA A 1 72 ? -1.100 -1.610 6.139 1.00 94.31 72 ALA A O 1
ATOM 522 N N . GLN A 1 73 ? -0.210 0.177 7.155 1.00 93.25 73 GLN A N 1
ATOM 523 C CA . GLN A 1 73 ? 0.746 -0.587 7.984 1.00 93.25 73 GLN A CA 1
ATOM 524 C C . GLN A 1 73 ? 0.120 -1.665 8.885 1.00 93.25 73 GLN A C 1
ATOM 526 O O . GLN A 1 73 ? 0.820 -2.486 9.473 1.00 93.25 73 GLN A O 1
ATOM 531 N N . ALA A 1 74 ? -1.204 -1.648 9.052 1.00 90.12 74 ALA A N 1
ATOM 532 C CA . ALA A 1 74 ? -1.925 -2.688 9.776 1.00 90.12 74 ALA A CA 1
ATOM 533 C C . ALA A 1 74 ? -2.086 -3.988 8.963 1.00 90.12 74 ALA A C 1
ATOM 535 O O . ALA A 1 74 ? -2.423 -5.022 9.540 1.00 90.12 74 ALA A O 1
ATOM 536 N N . LEU A 1 75 ? -1.877 -3.933 7.645 1.00 91.12 75 LEU A N 1
ATOM 537 C CA . LEU A 1 75 ? -2.046 -5.041 6.713 1.00 91.12 75 LEU A CA 1
ATOM 538 C C . LEU A 1 75 ? -0.801 -5.919 6.649 1.00 91.12 75 LEU A C 1
ATOM 540 O O . LEU A 1 75 ? 0.324 -5.458 6.821 1.00 91.12 75 LEU A O 1
ATOM 544 N N . THR A 1 76 ? -0.999 -7.193 6.320 1.00 92.81 76 THR A N 1
ATOM 545 C CA . THR A 1 76 ? 0.105 -8.071 5.912 1.00 92.81 76 THR A CA 1
ATOM 546 C C . THR A 1 76 ? 0.227 -8.076 4.394 1.00 92.81 76 THR A C 1
ATOM 548 O O . THR A 1 76 ? -0.699 -8.507 3.709 1.00 92.81 76 THR A O 1
ATOM 551 N N . VAL A 1 77 ? 1.366 -7.653 3.848 1.00 89.75 77 VAL A N 1
ATOM 552 C CA . VAL A 1 77 ? 1.634 -7.768 2.407 1.00 89.75 77 VAL A CA 1
ATOM 553 C C . VAL A 1 77 ? 2.385 -9.069 2.121 1.00 89.75 77 VAL A C 1
ATOM 555 O O . VAL A 1 77 ? 3.366 -9.399 2.786 1.00 89.75 77 VAL A O 1
ATOM 558 N N . LEU A 1 78 ? 1.877 -9.835 1.158 1.00 89.50 78 LEU A N 1
ATOM 559 C CA . LEU A 1 78 ? 2.432 -11.090 0.665 1.00 89.50 78 LEU A CA 1
ATOM 560 C C . LEU A 1 78 ? 2.905 -10.871 -0.778 1.00 89.50 78 LEU A C 1
ATOM 562 O O . LEU A 1 78 ? 2.101 -10.518 -1.644 1.00 89.50 78 LEU A O 1
ATOM 566 N N . GLU A 1 79 ? 4.197 -11.083 -1.020 1.00 80.38 79 GLU A N 1
ATOM 567 C CA . GLU A 1 79 ? 4.865 -10.907 -2.321 1.00 80.38 79 GLU A CA 1
ATOM 568 C C . GLU A 1 79 ? 5.014 -12.245 -3.069 1.00 80.38 79 GLU A C 1
ATOM 570 O O . GLU A 1 79 ? 5.471 -13.239 -2.454 1.00 80.38 79 GLU A O 1
#

Sequence (79 aa):
MTGDGDNSLTLRLDDLLDVSPATVGHLIVDGNAGDSVIATGFADTGTNQMQDGVTYDVYSHAGSPDDELWAAQALTVLE

pLDDT: mean 83.73, std 11.24, range [50.84, 95.5]

Radius of gyration: 11.79 Å; chains: 1; bounding box: 27×24×27 Å

Secondary structure (DSSP, 8-state):
--SSS--EEE--HHHHHHHS-TT--EEEE---BTBEEE-TTEEEEEEEEEETTEEEEEEEETTEEEEEEEEETTSEEE-